Protein AF-F3FY13-F1 (afdb_monomer_lite)

Secondary structure (DSSP, 8-state):
-EEESTTTT--HHHHHHHHHHHHH-SS--EEE-S-HHHHHHH-SS-EEEETTEEEE-

Sequence (57 aa):
MLLDEPTNHLDIGAIAWLEEALKDFQGAVLFITHDRAFLQNLATRILELDRGGLIDW

Organism: NCBI:txid629262

Radius of gyration: 11.95 Å; chains: 1; bounding box: 21×30×28 Å

InterPro domains:
  IPR027417 P-loop containing nucleoside triphosphate hydrolase [G3DSA:3.40.50.300] (1-57)
  IPR027417 P-loop containing nucleoside triphosphate hydrolase [SSF52540] (1-55)
  IPR051309 ABC transporter ABCF subfamily ATPase [PTHR42855] (1-54)

pLDDT: mean 94.0, std 2.44, range [80.25, 96.69]

Foldseek 3Di:
DEEEAPCPPPDPVRLVVVLVVLVPDPDDYDYDHPDPVSCVSHPPWDWDQDPNDTDTD

Structure (mmCIF, N/CA/C/O backbone):
data_AF-F3FY13-F1
#
_entry.id   AF-F3FY13-F1
#
loop_
_atom_site.group_PDB
_atom_site.id
_atom_site.type_symbol
_atom_site.label_atom_id
_atom_site.label_alt_id
_atom_site.label_comp_id
_ato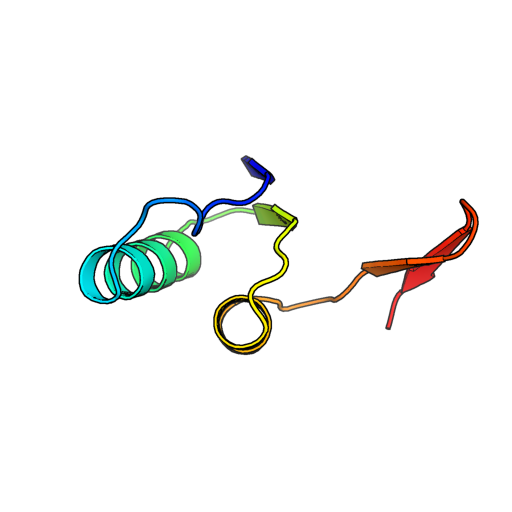m_site.label_asym_id
_atom_site.label_entity_id
_atom_site.label_seq_id
_atom_site.pdbx_PDB_ins_code
_atom_site.Cartn_x
_atom_site.Cartn_y
_atom_site.Cartn_z
_atom_site.occupancy
_atom_site.B_iso_or_equiv
_atom_site.auth_seq_id
_atom_site.auth_comp_id
_atom_site.auth_asym_id
_atom_site.auth_atom_id
_atom_site.pdbx_PDB_model_num
ATOM 1 N N . MET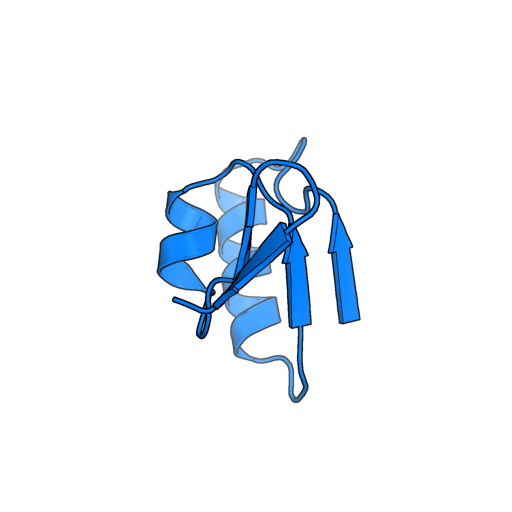 A 1 1 ? -11.102 -2.532 -3.632 1.00 89.06 1 MET A N 1
ATOM 2 C CA . MET A 1 1 ? -10.782 -1.217 -4.235 1.00 89.06 1 MET A CA 1
ATOM 3 C C . MET A 1 1 ? -9.565 -1.375 -5.137 1.00 89.06 1 MET A C 1
ATOM 5 O O . MET A 1 1 ? -8.733 -2.217 -4.819 1.00 89.06 1 MET A O 1
ATOM 9 N N . LEU A 1 2 ? -9.489 -0.632 -6.246 1.00 95.12 2 LEU A N 1
ATOM 10 C CA . LEU A 1 2 ? -8.337 -0.610 -7.159 1.00 95.12 2 LEU A CA 1
ATOM 11 C C . LEU A 1 2 ? -7.725 0.794 -7.143 1.00 95.12 2 LEU A C 1
ATOM 13 O O . LEU A 1 2 ? -8.475 1.757 -7.297 1.00 95.12 2 LEU A O 1
ATOM 17 N N . LEU A 1 3 ? -6.412 0.905 -6.950 1.00 95.50 3 LEU A N 1
ATOM 18 C CA . LEU A 1 3 ? -5.686 2.177 -6.920 1.00 95.50 3 LEU A CA 1
ATOM 19 C C . LEU A 1 3 ? -4.474 2.125 -7.855 1.00 95.50 3 LEU A C 1
ATOM 21 O O . LEU A 1 3 ? -3.701 1.173 -7.800 1.00 95.50 3 LEU A O 1
ATOM 25 N N . ASP A 1 4 ? -4.299 3.153 -8.677 1.00 94.81 4 ASP A N 1
ATOM 26 C CA . ASP A 1 4 ? -3.159 3.281 -9.587 1.00 94.81 4 ASP A CA 1
ATOM 27 C C . ASP A 1 4 ? -2.361 4.534 -9.218 1.00 94.81 4 ASP A C 1
ATOM 29 O O . ASP A 1 4 ? -2.918 5.632 -9.200 1.00 94.81 4 ASP A O 1
ATOM 33 N N . GLU A 1 5 ? -1.100 4.347 -8.831 1.00 95.75 5 GLU A N 1
ATOM 34 C CA . GLU A 1 5 ? -0.194 5.373 -8.297 1.00 95.75 5 GLU A CA 1
ATOM 35 C C . GLU A 1 5 ? -0.833 6.293 -7.230 1.00 95.75 5 GLU A C 1
ATOM 37 O O . GLU A 1 5 ? -0.841 7.520 -7.375 1.00 95.75 5 GLU A O 1
ATOM 42 N N . PRO A 1 6 ? -1.369 5.738 -6.122 1.00 93.94 6 PRO A N 1
ATOM 43 C CA . PRO A 1 6 ? -2.165 6.505 -5.162 1.00 93.94 6 PRO A CA 1
ATOM 44 C C . PRO A 1 6 ? -1.367 7.524 -4.339 1.00 93.94 6 PRO A C 1
ATOM 46 O O . PRO A 1 6 ? -1.964 8.389 -3.706 1.00 93.94 6 PRO A O 1
ATOM 49 N N . THR A 1 7 ? -0.037 7.429 -4.327 1.00 94.62 7 THR A N 1
ATOM 50 C CA . THR A 1 7 ? 0.858 8.375 -3.642 1.00 94.62 7 THR A CA 1
ATOM 51 C C . THR A 1 7 ? 1.259 9.556 -4.526 1.00 94.62 7 THR A C 1
ATOM 53 O O . THR A 1 7 ? 1.869 10.513 -4.045 1.00 94.62 7 THR A O 1
ATOM 56 N N . ASN A 1 8 ? 0.929 9.526 -5.821 1.00 93.62 8 ASN A N 1
ATOM 57 C CA . ASN A 1 8 ? 1.363 10.555 -6.752 1.00 93.62 8 ASN A CA 1
ATOM 58 C C . ASN A 1 8 ? 0.735 11.918 -6.415 1.00 93.62 8 ASN A C 1
ATOM 60 O O . ASN A 1 8 ? -0.444 12.022 -6.080 1.00 93.62 8 ASN A O 1
ATOM 64 N N . HIS A 1 9 ? 1.539 12.976 -6.524 1.00 93.44 9 HIS A N 1
ATOM 65 C CA . HIS A 1 9 ? 1.177 14.351 -6.162 1.00 93.44 9 HIS A CA 1
ATOM 66 C C . HIS A 1 9 ? 0.765 14.568 -4.691 1.00 93.44 9 HIS A C 1
ATOM 68 O O . HIS A 1 9 ? 0.334 15.673 -4.354 1.00 93.44 9 HIS A O 1
ATOM 74 N N . LEU A 1 10 ? 0.915 13.568 -3.813 1.00 94.38 10 LEU A N 1
ATOM 75 C CA . LEU A 1 10 ? 0.676 13.711 -2.379 1.00 94.38 10 LEU A CA 1
ATOM 76 C C . LEU A 1 10 ? 1.944 14.165 -1.653 1.00 94.38 10 LEU A C 1
ATOM 78 O O . LEU A 1 10 ? 3.060 13.767 -1.989 1.00 94.38 10 LEU A O 1
ATOM 82 N N . ASP A 1 11 ? 1.763 14.999 -0.632 1.00 95.75 11 ASP A N 1
ATOM 83 C CA . ASP A 1 11 ? 2.821 15.266 0.335 1.00 95.75 11 ASP A CA 1
ATOM 84 C C . ASP A 1 11 ? 2.936 14.125 1.363 1.00 95.75 11 ASP A C 1
ATOM 86 O O . ASP A 1 11 ? 2.091 13.233 1.451 1.00 95.75 11 ASP A O 1
ATOM 90 N N . ILE A 1 12 ? 3.999 14.159 2.168 1.00 93.50 12 ILE A N 1
ATOM 91 C CA . ILE A 1 12 ? 4.310 13.107 3.148 1.00 93.50 12 ILE A CA 1
ATOM 92 C C . ILE A 1 12 ? 3.180 12.927 4.177 1.00 93.50 12 ILE A C 1
ATOM 94 O O . ILE A 1 12 ? 2.907 11.806 4.604 1.00 93.50 12 ILE A O 1
ATOM 98 N N . GLY A 1 13 ? 2.511 14.013 4.579 1.00 96.44 13 GLY A N 1
ATOM 99 C CA . GLY A 1 13 ? 1.419 13.949 5.550 1.00 96.44 13 GLY A CA 1
ATOM 100 C C . GLY A 1 13 ? 0.176 13.283 4.962 1.00 96.44 13 GLY A C 1
ATOM 101 O O . GLY A 1 13 ? -0.445 12.444 5.614 1.00 96.44 13 GLY A O 1
ATOM 102 N N . ALA A 1 14 ? -0.150 13.613 3.713 1.00 96.56 14 ALA A N 1
ATOM 103 C CA . ALA A 1 14 ? -1.244 12.998 2.975 1.00 96.56 14 ALA A CA 1
ATOM 104 C C . ALA A 1 14 ? -0.992 11.507 2.700 1.00 96.56 14 ALA A C 1
ATOM 106 O O . ALA A 1 14 ? -1.924 10.711 2.818 1.00 96.56 14 ALA A O 1
ATOM 107 N N . ILE A 1 15 ? 0.255 11.114 2.408 1.00 95.38 15 ILE A N 1
ATOM 108 C CA . ILE A 1 15 ? 0.634 9.699 2.269 1.00 95.38 15 ILE A CA 1
ATOM 109 C C . ILE A 1 15 ? 0.391 8.955 3.585 1.00 95.38 15 ILE A C 1
ATOM 111 O O . ILE A 1 15 ? -0.292 7.936 3.582 1.00 95.38 15 ILE A O 1
ATOM 115 N N . ALA A 1 16 ? 0.868 9.486 4.716 1.00 95.62 16 ALA A N 1
ATOM 116 C CA . ALA A 1 16 ? 0.672 8.850 6.020 1.00 95.62 16 ALA A CA 1
ATOM 117 C C . ALA A 1 16 ? -0.816 8.704 6.387 1.00 95.62 16 ALA A C 1
ATOM 119 O O . ALA A 1 16 ? -1.240 7.66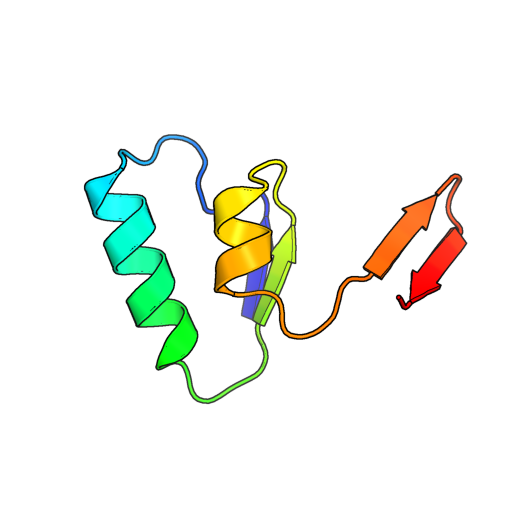0 6.879 1.00 95.62 16 ALA A O 1
ATOM 120 N N . TRP A 1 17 ? -1.630 9.728 6.110 1.00 96.56 17 TRP A N 1
ATOM 121 C CA . TRP A 1 17 ? -3.080 9.640 6.296 1.00 96.56 17 TRP A CA 1
ATOM 122 C C . TRP A 1 17 ? -3.707 8.548 5.422 1.00 96.56 17 TRP A C 1
ATOM 124 O O . TRP A 1 17 ? -4.535 7.772 5.905 1.00 96.56 17 TRP A O 1
ATOM 134 N N . LEU A 1 18 ? -3.310 8.478 4.149 1.00 96.25 18 LEU A N 1
ATOM 135 C CA . LEU A 1 18 ? -3.810 7.471 3.222 1.00 96.25 18 LEU A CA 1
ATOM 136 C C . LEU A 1 18 ? -3.434 6.060 3.688 1.00 96.25 18 LEU A C 1
ATOM 138 O O . LEU A 1 18 ? -4.270 5.163 3.613 1.00 96.25 18 LEU A O 1
ATOM 142 N N . GLU A 1 19 ? -2.216 5.860 4.193 1.00 95.94 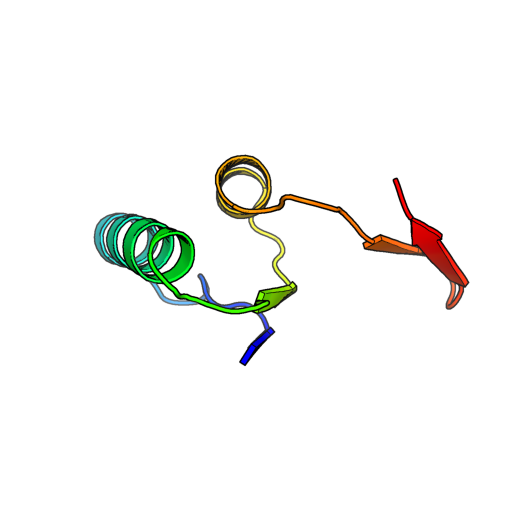19 GLU A N 1
ATOM 143 C CA . GLU A 1 19 ? -1.797 4.565 4.733 1.00 95.94 19 GLU A CA 1
ATOM 144 C C . GLU A 1 19 ? -2.705 4.098 5.873 1.00 95.94 19 GLU A C 1
ATOM 146 O O . GLU A 1 19 ? -3.195 2.971 5.836 1.00 95.94 19 GLU A O 1
ATOM 151 N N . GLU A 1 20 ? -2.984 4.957 6.853 1.00 96.69 20 GLU A N 1
ATOM 152 C CA . GLU A 1 20 ? -3.876 4.611 7.966 1.00 96.69 20 GLU A CA 1
ATOM 153 C C . GLU A 1 20 ? -5.310 4.349 7.484 1.00 96.69 20 GLU A C 1
ATOM 155 O O . GLU A 1 20 ? -5.919 3.344 7.852 1.00 96.69 20 GLU A O 1
ATOM 160 N N . ALA A 1 21 ? -5.822 5.177 6.568 1.00 95.88 21 ALA A N 1
ATOM 161 C CA . ALA A 1 21 ? -7.149 4.976 5.992 1.00 95.88 21 ALA A CA 1
ATOM 162 C C . ALA A 1 21 ? -7.279 3.626 5.260 1.00 95.88 21 ALA A C 1
ATOM 164 O O . ALA A 1 21 ? -8.329 2.982 5.321 1.00 95.88 21 ALA A O 1
ATOM 165 N N . LEU A 1 22 ? -6.223 3.185 4.569 1.00 95.75 22 LEU A N 1
ATOM 166 C CA . LEU A 1 22 ? -6.202 1.898 3.873 1.00 95.75 22 LEU A CA 1
ATOM 167 C C . LEU A 1 22 ? -6.034 0.709 4.823 1.00 95.75 22 LEU A C 1
ATOM 169 O O . LEU A 1 22 ? -6.596 -0.348 4.539 1.00 95.75 22 LEU A O 1
ATOM 173 N N . LYS A 1 23 ? -5.319 0.863 5.944 1.00 94.00 23 LYS A N 1
ATOM 174 C CA . LYS A 1 23 ? -5.208 -0.180 6.982 1.00 94.00 23 LYS A CA 1
ATOM 175 C C . LYS A 1 23 ? -6.542 -0.447 7.677 1.00 94.00 23 LYS A C 1
ATOM 177 O O . LYS A 1 23 ? -6.860 -1.601 7.958 1.00 94.00 23 LYS A O 1
ATOM 182 N N . ASP A 1 24 ? -7.333 0.597 7.909 1.00 95.94 24 ASP A N 1
ATOM 183 C CA . ASP A 1 24 ? -8.644 0.480 8.559 1.00 95.94 24 ASP A CA 1
ATOM 184 C C . ASP A 1 24 ? -9.750 -0.008 7.609 1.00 95.94 24 ASP A C 1
ATOM 186 O O . ASP A 1 24 ? -10.824 -0.446 8.048 1.00 95.94 24 ASP A O 1
ATOM 190 N N . PHE A 1 25 ? -9.507 0.041 6.296 1.00 95.69 25 PHE A N 1
ATOM 191 C CA . PHE A 1 25 ? -10.483 -0.351 5.291 1.00 95.69 25 PHE A CA 1
ATOM 192 C C . PHE A 1 25 ? -10.858 -1.836 5.416 1.00 95.69 25 PHE A C 1
ATOM 194 O O . PHE A 1 25 ? -10.049 -2.738 5.209 1.00 95.69 25 PHE A O 1
ATOM 201 N N . GLN A 1 26 ? -12.137 -2.101 5.695 1.00 93.56 26 GLN A N 1
ATOM 202 C CA . GLN A 1 26 ? -12.678 -3.457 5.809 1.00 93.56 26 GLN A CA 1
ATOM 203 C C . GLN A 1 26 ? -12.944 -4.052 4.417 1.00 93.56 26 GLN A C 1
ATOM 205 O O . GLN A 1 26 ? -14.081 -4.123 3.947 1.00 93.56 26 GLN A O 1
ATOM 210 N N . GLY A 1 27 ? -11.879 -4.455 3.726 1.00 94.38 27 GLY A N 1
ATOM 211 C CA . GLY A 1 27 ? -11.956 -5.114 2.427 1.00 94.38 27 GLY A CA 1
ATOM 212 C C . GLY A 1 27 ? -10.590 -5.311 1.779 1.00 94.38 27 GLY A C 1
ATOM 213 O O . GLY A 1 27 ? -9.557 -4.966 2.339 1.00 94.38 27 GLY A O 1
ATOM 214 N N . ALA A 1 28 ? -10.582 -5.864 0.566 1.00 95.25 28 ALA A N 1
ATOM 215 C CA . ALA A 1 28 ? -9.352 -6.014 -0.202 1.00 95.25 28 ALA A CA 1
ATOM 216 C C . ALA A 1 28 ? -9.038 -4.740 -1.000 1.00 95.25 28 ALA A C 1
ATOM 218 O O . ALA A 1 28 ? -9.901 -4.180 -1.697 1.00 95.25 28 ALA A O 1
ATOM 219 N N . VAL A 1 29 ? -7.777 -4.321 -0.944 1.00 95.81 29 VAL A N 1
ATOM 220 C CA . VAL A 1 29 ? -7.217 -3.250 -1.767 1.00 95.81 29 VAL A CA 1
ATOM 221 C C . VAL A 1 29 ? -6.149 -3.863 -2.661 1.00 95.81 29 VAL A C 1
ATOM 223 O O . VAL A 1 29 ? -5.247 -4.539 -2.177 1.00 95.81 29 VAL A O 1
ATOM 226 N N . LEU A 1 30 ? -6.270 -3.634 -3.964 1.00 95.88 30 LEU A N 1
ATOM 227 C CA . LEU A 1 30 ? -5.201 -3.878 -4.921 1.00 95.88 30 LEU A CA 1
ATOM 228 C C . LEU A 1 30 ? -4.699 -2.512 -5.370 1.00 95.88 30 LEU A C 1
ATOM 230 O O . LEU A 1 30 ? -5.492 -1.679 -5.815 1.00 95.88 30 LEU A O 1
ATOM 234 N N . PHE A 1 31 ? -3.404 -2.279 -5.222 1.00 95.62 31 PHE A N 1
ATOM 235 C CA . PHE A 1 31 ? -2.786 -1.027 -5.616 1.00 95.62 31 PHE A CA 1
ATOM 236 C C . PHE A 1 31 ? -1.518 -1.274 -6.420 1.00 95.62 31 PHE A C 1
ATOM 238 O O . PHE A 1 31 ? -0.855 -2.299 -6.257 1.00 95.62 31 PHE A O 1
ATOM 245 N N . ILE A 1 32 ? -1.203 -0.318 -7.285 1.00 95.62 32 ILE A N 1
ATOM 246 C CA . ILE A 1 32 ? 0.027 -0.263 -8.070 1.00 95.62 32 ILE A CA 1
ATOM 247 C C . ILE A 1 32 ? 0.750 1.011 -7.650 1.00 95.62 32 ILE A C 1
ATOM 249 O O . ILE A 1 32 ? 0.134 2.073 -7.565 1.00 95.62 32 ILE A O 1
ATOM 253 N N . THR A 1 33 ? 2.032 0.901 -7.3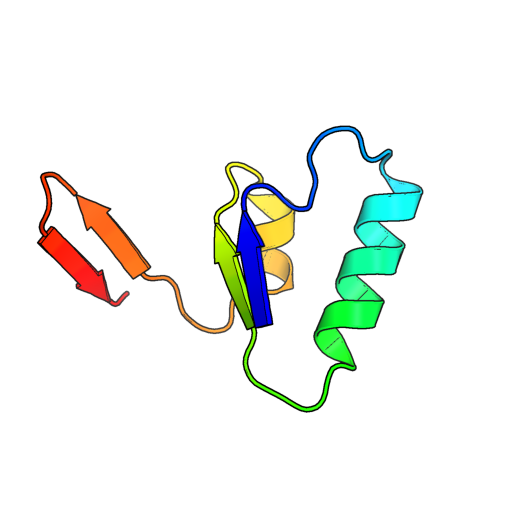18 1.00 94.44 33 THR A N 1
ATOM 254 C CA . THR A 1 33 ? 2.849 2.064 -6.976 1.00 94.44 33 THR A CA 1
ATOM 255 C C . THR A 1 33 ? 4.324 1.803 -7.239 1.00 94.44 33 THR A C 1
ATOM 257 O O . THR A 1 33 ? 4.811 0.680 -7.076 1.00 94.44 33 THR A O 1
ATOM 260 N N . HIS A 1 34 ? 5.048 2.865 -7.571 1.00 92.25 34 HIS A N 1
ATOM 261 C CA . HIS A 1 34 ? 6.507 2.884 -7.552 1.00 92.25 34 HIS A CA 1
ATOM 262 C C . HIS A 1 34 ? 7.107 3.217 -6.168 1.00 92.25 34 HIS A C 1
ATOM 264 O O . HIS A 1 34 ? 8.327 3.128 -5.996 1.00 92.25 34 HIS A O 1
ATOM 270 N N . ASP A 1 35 ? 6.291 3.573 -5.168 1.00 93.81 35 ASP A N 1
ATOM 271 C CA . ASP A 1 35 ? 6.752 3.896 -3.815 1.00 93.81 35 ASP A CA 1
ATOM 272 C C . ASP A 1 35 ? 7.017 2.631 -2.981 1.00 93.81 35 ASP A C 1
ATOM 274 O O . ASP A 1 35 ? 6.118 1.881 -2.592 1.00 93.81 35 ASP A O 1
ATOM 278 N N . ARG A 1 36 ? 8.295 2.409 -2.667 1.00 91.88 36 ARG A N 1
ATOM 279 C CA . ARG A 1 36 ? 8.747 1.241 -1.905 1.00 91.88 36 ARG A CA 1
ATOM 280 C C . ARG A 1 36 ? 8.351 1.294 -0.432 1.00 91.88 36 ARG A C 1
ATOM 282 O O . ARG A 1 36 ? 8.127 0.232 0.140 1.00 91.88 36 ARG A O 1
ATOM 289 N N . ALA A 1 37 ? 8.304 2.477 0.178 1.00 92.62 37 ALA A N 1
ATOM 290 C CA . ALA A 1 37 ? 7.940 2.612 1.586 1.00 92.62 37 ALA A CA 1
ATOM 291 C C . ALA A 1 37 ? 6.449 2.315 1.768 1.00 92.62 37 ALA A C 1
ATOM 293 O O . ALA A 1 37 ? 6.086 1.489 2.603 1.00 92.62 37 ALA A O 1
ATOM 294 N N . PHE A 1 38 ? 5.612 2.880 0.896 1.00 94.12 38 PHE A N 1
ATOM 295 C CA . PHE A 1 38 ? 4.175 2.608 0.880 1.00 94.12 38 PHE A CA 1
ATOM 296 C C . PHE A 1 38 ? 3.879 1.116 0.674 1.00 94.12 38 PHE A C 1
ATOM 298 O O . PHE A 1 38 ? 3.092 0.516 1.408 1.00 94.12 38 PHE A O 1
ATOM 305 N N . LEU A 1 39 ? 4.571 0.484 -0.283 1.00 93.88 39 LEU A N 1
ATOM 306 C CA . LEU A 1 39 ? 4.457 -0.953 -0.530 1.00 93.88 39 LEU A CA 1
ATOM 307 C C . LEU A 1 39 ? 4.863 -1.771 0.704 1.00 93.88 39 LEU A C 1
ATOM 309 O O . LEU A 1 39 ? 4.127 -2.669 1.099 1.00 93.88 39 LEU A O 1
ATOM 313 N N . GLN A 1 40 ? 5.983 -1.443 1.354 1.00 93.19 40 GLN A N 1
ATOM 314 C CA . GLN A 1 40 ? 6.433 -2.131 2.571 1.00 93.19 40 GLN A CA 1
ATOM 315 C C . GLN A 1 40 ? 5.468 -1.969 3.755 1.00 93.19 40 GLN A C 1
ATOM 317 O O . GLN A 1 40 ? 5.343 -2.890 4.560 1.00 93.19 40 GLN A O 1
ATOM 322 N N . ASN A 1 41 ? 4.793 -0.824 3.861 1.00 94.06 41 ASN A N 1
ATOM 323 C CA . ASN A 1 41 ? 3.912 -0.508 4.985 1.00 94.06 41 ASN A CA 1
ATOM 324 C C . ASN A 1 41 ? 2.510 -1.130 4.864 1.00 94.06 41 ASN A C 1
ATOM 326 O O . ASN A 1 41 ? 1.872 -1.380 5.889 1.00 94.06 41 ASN A O 1
ATOM 330 N N . LEU A 1 42 ? 2.013 -1.346 3.640 1.00 94.81 42 LEU A N 1
ATOM 331 C CA . LEU A 1 42 ? 0.629 -1.769 3.379 1.00 94.81 42 LEU A CA 1
ATOM 332 C C . LEU A 1 42 ? 0.489 -3.131 2.701 1.00 94.81 42 LEU A C 1
ATOM 334 O O . LEU A 1 42 ? -0.534 -3.793 2.890 1.00 94.81 42 LEU A O 1
ATOM 338 N N . ALA A 1 43 ? 1.443 -3.535 1.858 1.00 94.12 43 ALA A N 1
ATOM 339 C CA . ALA A 1 43 ? 1.275 -4.741 1.059 1.00 94.12 43 ALA A CA 1
ATOM 340 C C . ALA A 1 43 ? 1.309 -5.980 1.960 1.00 94.12 43 ALA A C 1
ATOM 342 O O . ALA A 1 43 ? 2.292 -6.262 2.639 1.00 94.12 43 ALA A O 1
ATOM 343 N N . THR A 1 44 ? 0.226 -6.753 1.930 1.00 94.88 44 THR A N 1
ATOM 344 C CA . THR A 1 44 ? 0.153 -8.063 2.596 1.00 94.88 44 THR A CA 1
ATOM 345 C C . THR A 1 44 ? 0.584 -9.202 1.677 1.00 94.88 44 THR A C 1
ATOM 347 O O . THR A 1 44 ? 0.908 -10.287 2.153 1.00 94.88 44 THR A O 1
ATOM 350 N N . ARG A 1 45 ? 0.585 -8.952 0.363 1.00 94.31 45 ARG A N 1
ATOM 351 C CA . ARG A 1 45 ? 1.053 -9.830 -0.714 1.00 94.31 45 ARG A CA 1
ATOM 352 C C . ARG A 1 45 ? 1.577 -8.971 -1.857 1.00 94.31 45 ARG A C 1
ATOM 354 O O . ARG A 1 45 ? 1.034 -7.890 -2.094 1.00 94.31 45 ARG A O 1
ATOM 361 N N . ILE A 1 46 ? 2.595 -9.453 -2.563 1.00 93.06 46 ILE A N 1
ATOM 362 C CA . ILE A 1 46 ? 3.210 -8.734 -3.680 1.00 93.06 46 ILE A CA 1
ATOM 363 C C . ILE A 1 46 ? 3.100 -9.598 -4.931 1.00 93.06 46 ILE A C 1
ATOM 365 O O . ILE A 1 46 ? 3.554 -10.738 -4.957 1.00 93.06 46 ILE A O 1
ATOM 369 N N . LEU A 1 47 ? 2.509 -9.023 -5.975 1.00 93.44 47 LEU A N 1
ATOM 370 C CA . LEU A 1 47 ? 2.472 -9.620 -7.301 1.00 93.44 47 LEU A CA 1
ATOM 371 C C . LEU A 1 47 ? 3.460 -8.862 -8.188 1.00 93.44 47 LEU A C 1
ATOM 373 O O . LEU A 1 47 ? 3.300 -7.661 -8.407 1.00 93.44 47 LEU A O 1
ATOM 377 N N . GLU A 1 48 ? 4.476 -9.553 -8.688 1.00 92.19 48 GLU A N 1
ATOM 378 C CA . GLU A 1 48 ? 5.428 -9.006 -9.650 1.00 92.19 48 GLU A CA 1
ATOM 379 C C . GLU A 1 48 ? 4.953 -9.307 -11.073 1.00 92.19 48 GLU A C 1
ATOM 381 O O . GLU A 1 48 ? 4.629 -10.446 -11.411 1.00 92.19 48 GLU A O 1
ATOM 386 N N . LEU A 1 49 ? 4.915 -8.279 -11.919 1.00 90.50 49 LEU A N 1
ATOM 387 C CA . LEU A 1 49 ? 4.630 -8.424 -13.341 1.00 90.50 49 LEU A CA 1
ATOM 388 C C . LEU A 1 49 ? 5.946 -8.335 -14.123 1.00 90.50 49 LEU A C 1
ATOM 390 O O . LEU A 1 49 ? 6.470 -7.241 -14.321 1.00 90.50 49 LEU A O 1
ATOM 394 N N . ASP A 1 50 ? 6.451 -9.470 -14.605 1.00 92.12 50 ASP A N 1
ATOM 395 C CA . ASP A 1 50 ? 7.647 -9.536 -15.453 1.00 92.12 50 ASP A CA 1
ATOM 396 C C . ASP A 1 50 ? 7.300 -10.107 -16.833 1.00 92.12 50 ASP A C 1
ATOM 398 O O . ASP A 1 50 ? 6.754 -11.203 -16.959 1.00 92.12 50 ASP A O 1
ATOM 402 N N . ARG A 1 51 ? 7.598 -9.347 -17.898 1.00 93.19 51 ARG A N 1
ATOM 403 C CA . ARG A 1 51 ? 7.387 -9.732 -19.315 1.00 93.19 51 ARG A CA 1
ATOM 404 C C . ARG A 1 51 ? 5.988 -10.291 -19.631 1.00 93.19 51 ARG A C 1
ATOM 406 O O . ARG A 1 51 ? 5.842 -11.167 -20.481 1.00 93.19 51 ARG A O 1
ATOM 413 N N . GLY A 1 52 ? 4.953 -9.772 -18.970 1.00 91.38 52 GLY A N 1
ATOM 414 C CA . GLY A 1 52 ? 3.564 -10.221 -19.137 1.00 91.38 52 GLY A CA 1
ATOM 415 C C . GLY A 1 52 ? 3.201 -11.487 -18.351 1.00 91.38 52 GLY A C 1
ATOM 416 O O . GLY A 1 52 ? 2.060 -11.939 -18.432 1.00 91.38 52 GLY A O 1
ATOM 417 N N . GLY A 1 53 ? 4.139 -12.046 -17.585 1.00 92.88 53 GLY A N 1
ATOM 418 C CA . GLY A 1 53 ? 3.888 -13.058 -16.566 1.00 92.88 53 GLY A CA 1
ATOM 419 C C . GLY A 1 53 ? 3.652 -12.413 -15.203 1.00 92.88 53 GLY A C 1
ATOM 420 O O . GLY A 1 53 ? 4.300 -11.428 -14.863 1.00 92.88 53 GLY A O 1
ATOM 421 N N . LEU A 1 54 ? 2.722 -12.975 -14.431 1.00 92.44 54 LEU A N 1
ATOM 422 C CA . LEU A 1 54 ? 2.438 -12.551 -13.063 1.00 92.44 54 LEU A CA 1
ATOM 423 C C . LEU A 1 54 ? 3.008 -13.585 -12.088 1.00 92.44 54 LEU A C 1
ATOM 425 O O . LEU A 1 54 ? 2.654 -14.763 -12.165 1.00 92.44 54 LEU A O 1
ATOM 429 N N . ILE A 1 55 ? 3.887 -13.139 -11.198 1.00 93.69 55 ILE A N 1
ATOM 430 C CA . ILE A 1 55 ? 4.576 -13.950 -10.194 1.00 93.69 55 ILE A CA 1
ATOM 431 C C . ILE A 1 55 ? 4.092 -13.503 -8.816 1.00 93.69 55 ILE A C 1
ATOM 433 O O . ILE A 1 55 ? 4.060 -12.313 -8.519 1.00 93.69 55 ILE A O 1
ATOM 437 N N . ASP A 1 56 ? 3.694 -14.459 -7.988 1.00 92.06 56 ASP A N 1
ATOM 438 C CA . ASP A 1 56 ? 3.259 -14.234 -6.609 1.00 92.06 56 ASP A CA 1
ATOM 439 C C . ASP A 1 56 ? 4.418 -14.565 -5.664 1.00 92.06 56 ASP A C 1
ATOM 441 O O . ASP A 1 56 ? 4.951 -15.677 -5.732 1.00 92.06 56 ASP A O 1
ATOM 445 N N . TRP A 1 57 ? 4.827 -13.586 -4.854 1.00 80.25 57 TRP A N 1
ATOM 446 C CA . TRP A 1 57 ? 5.959 -13.675 -3.923 1.00 80.25 57 TRP A CA 1
ATOM 447 C C . TRP A 1 57 ? 5.521 -13.950 -2.485 1.00 80.25 57 TRP A C 1
ATOM 449 O O . TRP A 1 57 ? 4.514 -13.35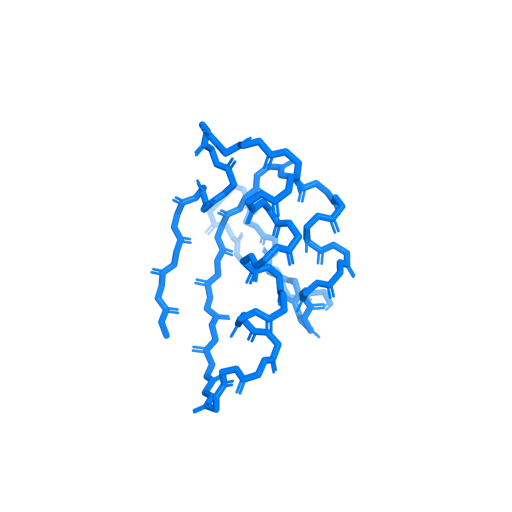1 -2.037 1.00 80.25 57 TRP A O 1
#